Protein AF-A0A2N2YD92-F1 (afdb_monomer)

Structure (mmCIF, N/CA/C/O backbone):
data_AF-A0A2N2YD92-F1
#
_entry.id   AF-A0A2N2YD92-F1
#
loop_
_atom_site.group_PDB
_atom_site.id
_atom_site.type_symb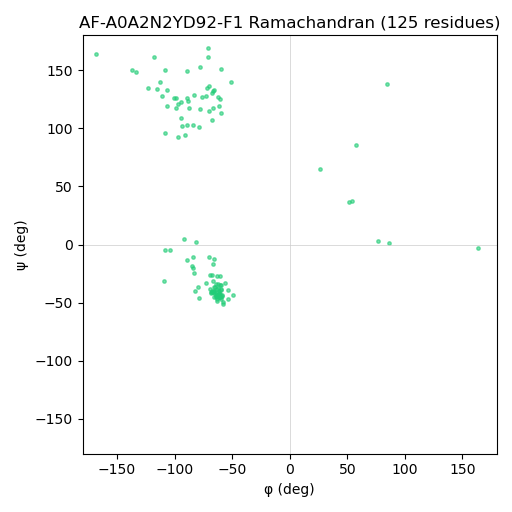ol
_atom_site.label_atom_id
_atom_site.label_alt_id
_atom_site.label_comp_id
_atom_site.label_asym_id
_atom_site.label_entity_id
_atom_site.label_seq_id
_atom_site.pdbx_PDB_ins_code
_atom_site.Cartn_x
_atom_site.Cartn_y
_atom_site.Cartn_z
_atom_site.occupancy
_atom_site.B_iso_or_equiv
_atom_site.auth_seq_id
_atom_site.auth_comp_id
_atom_site.auth_asym_id
_atom_site.auth_atom_id
_atom_site.pdbx_PDB_model_num
ATOM 1 N N . MET A 1 1 ? -28.578 -10.655 23.125 1.00 54.62 1 MET A N 1
ATOM 2 C CA . MET A 1 1 ? -27.164 -10.231 23.158 1.00 54.62 1 MET A CA 1
ATOM 3 C C . MET A 1 1 ? -27.168 -8.733 23.349 1.00 54.62 1 MET A C 1
ATOM 5 O O . MET A 1 1 ? -27.844 -8.057 22.585 1.00 54.62 1 MET A O 1
ATOM 9 N N . GLU A 1 2 ? -26.513 -8.236 24.390 1.00 76.62 2 GLU A N 1
ATOM 10 C CA . GLU A 1 2 ? -26.352 -6.796 24.583 1.00 76.62 2 GLU A CA 1
ATOM 11 C C . GLU A 1 2 ? -25.165 -6.323 23.742 1.00 76.62 2 GLU A C 1
ATOM 13 O O . GLU A 1 2 ? -24.093 -6.925 23.777 1.00 76.62 2 GLU A O 1
ATOM 18 N N . THR A 1 3 ? -25.373 -5.283 22.938 1.00 78.06 3 THR A N 1
ATOM 19 C CA . THR A 1 3 ? -24.343 -4.704 22.070 1.00 78.06 3 THR A CA 1
ATOM 20 C C . THR A 1 3 ? -23.882 -3.376 22.645 1.00 78.06 3 THR A C 1
ATOM 22 O O . THR A 1 3 ? -24.672 -2.440 22.760 1.00 78.06 3 THR A O 1
ATOM 25 N N . LEU A 1 4 ? -22.595 -3.284 22.970 1.00 77.50 4 LEU A N 1
ATOM 26 C CA . LEU A 1 4 ? -21.949 -2.029 23.339 1.00 77.50 4 LEU A CA 1
ATOM 27 C C . LEU A 1 4 ? -21.435 -1.346 22.067 1.00 77.50 4 LEU A C 1
ATOM 29 O O . LEU A 1 4 ? -20.669 -1.939 21.311 1.00 77.50 4 LEU A O 1
ATOM 33 N N . SER A 1 5 ? -21.870 -0.107 21.830 1.00 79.44 5 SER A N 1
ATOM 34 C CA . SER A 1 5 ? -21.432 0.722 20.703 1.00 79.44 5 SER A CA 1
ATOM 35 C C . SER A 1 5 ? -20.503 1.826 21.202 1.00 79.44 5 SER A C 1
ATOM 37 O O . SER A 1 5 ? -20.799 2.488 22.197 1.00 79.44 5 SER A O 1
ATOM 39 N N . ILE A 1 6 ? -19.376 2.022 20.520 1.00 86.06 6 ILE A N 1
ATOM 40 C CA . ILE A 1 6 ? -18.389 3.062 20.819 1.00 86.06 6 ILE A CA 1
ATOM 41 C C . ILE A 1 6 ? -17.979 3.771 19.527 1.00 86.06 6 ILE A C 1
ATOM 43 O O . ILE A 1 6 ? -17.938 3.162 18.460 1.00 86.06 6 ILE A O 1
ATOM 47 N N . GLN A 1 7 ? -17.654 5.060 19.628 1.00 88.50 7 GLN A N 1
ATOM 48 C CA . GLN A 1 7 ? -17.113 5.838 18.513 1.00 88.50 7 GLN A CA 1
ATOM 49 C C . GLN A 1 7 ? -15.686 5.381 18.178 1.00 88.50 7 GLN A C 1
ATOM 51 O O . GLN A 1 7 ? -14.860 5.198 19.080 1.00 88.50 7 GLN A O 1
ATOM 56 N N . LYS A 1 8 ? -15.374 5.232 16.884 1.00 84.88 8 LYS A N 1
ATOM 57 C CA . LYS A 1 8 ? -14.063 4.748 16.419 1.00 84.88 8 LYS A CA 1
ATOM 58 C C . LYS A 1 8 ? -12.933 5.662 16.897 1.00 84.88 8 LYS A C 1
ATOM 60 O O . LYS A 1 8 ? -11.893 5.187 17.342 1.00 84.88 8 LYS A O 1
ATOM 65 N N . GLU A 1 9 ? -13.157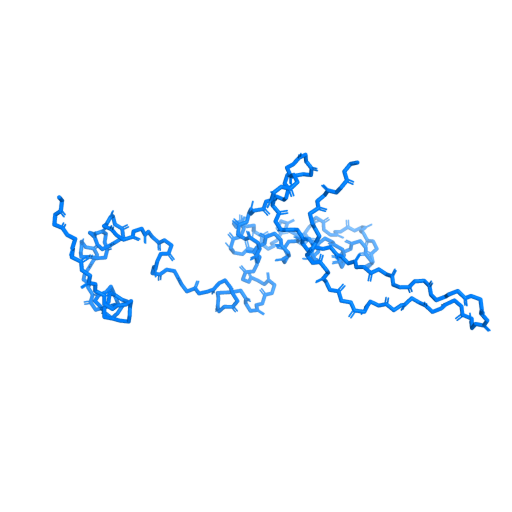 6.970 16.894 1.00 85.38 9 GLU A N 1
ATOM 66 C CA . GLU A 1 9 ? -12.188 7.984 17.314 1.00 85.38 9 GLU A CA 1
ATOM 67 C C . GLU A 1 9 ? -11.857 7.859 18.805 1.00 85.38 9 GLU A C 1
ATOM 69 O O . GLU A 1 9 ? -10.710 8.051 19.210 1.00 85.38 9 GLU A O 1
ATOM 74 N N . ALA A 1 10 ? -12.848 7.513 19.632 1.00 88.12 10 ALA A N 1
ATOM 75 C CA . ALA A 1 10 ? -12.641 7.285 21.057 1.00 88.12 10 ALA A CA 1
ATOM 76 C C . ALA A 1 10 ? -11.807 6.017 21.299 1.00 88.12 10 ALA A C 1
ATOM 78 O O . ALA A 1 10 ? -10.897 6.036 22.128 1.00 88.12 10 ALA A O 1
ATOM 79 N N . ALA A 1 11 ? -12.064 4.949 20.536 1.00 86.12 11 ALA A N 1
ATOM 80 C CA . ALA A 1 11 ? -11.278 3.720 20.599 1.00 86.12 11 ALA A CA 1
ATOM 81 C C . ALA A 1 11 ? -9.817 3.953 20.171 1.00 86.12 11 ALA A C 1
ATOM 83 O O . ALA A 1 11 ? -8.901 3.507 20.861 1.00 86.12 11 ALA A O 1
ATOM 84 N N . VAL A 1 12 ? -9.585 4.702 19.085 1.00 86.75 12 VAL A N 1
ATOM 85 C CA . VAL A 1 12 ? -8.230 5.046 18.615 1.00 86.75 12 VAL A CA 1
ATOM 86 C C . VAL A 1 12 ? -7.484 5.884 19.655 1.00 86.75 12 VAL A C 1
ATOM 88 O O . VAL A 1 12 ? -6.367 5.535 20.027 1.00 86.75 12 VAL A O 1
ATOM 91 N N . LYS A 1 13 ? -8.116 6.925 20.216 1.00 89.38 13 LYS A N 1
ATOM 92 C CA . LYS A 1 13 ? -7.510 7.728 21.295 1.00 89.38 13 LYS A CA 1
ATOM 93 C C . LYS A 1 13 ? -7.182 6.891 22.532 1.00 89.38 13 LYS A C 1
ATOM 95 O O . LYS A 1 13 ? -6.160 7.127 23.176 1.00 89.38 13 LYS A O 1
ATOM 100 N N . ALA A 1 14 ? -8.034 5.930 22.888 1.00 88.62 14 ALA A N 1
ATOM 101 C CA . ALA A 1 14 ? -7.767 5.022 23.998 1.00 88.62 14 ALA A CA 1
ATOM 102 C C . ALA A 1 14 ? -6.559 4.118 23.708 1.00 88.62 14 ALA A C 1
ATOM 104 O O . ALA A 1 14 ? -5.723 3.935 24.590 1.00 88.62 14 ALA A O 1
ATOM 105 N N . HIS A 1 15 ? -6.430 3.605 22.478 1.00 88.75 15 HIS A N 1
ATOM 106 C CA . HIS A 1 15 ? -5.282 2.794 22.062 1.00 88.75 15 HIS A CA 1
ATOM 107 C C . HIS A 1 15 ? -3.979 3.595 22.085 1.00 88.75 15 HIS A C 1
ATOM 109 O O . HIS A 1 15 ? -3.006 3.133 22.676 1.00 88.75 15 HIS A O 1
ATOM 115 N N . GLU A 1 16 ? -3.964 4.822 21.558 1.00 86.81 16 GLU A N 1
ATOM 116 C CA . GLU A 1 16 ? -2.764 5.672 21.551 1.00 86.81 16 GLU A CA 1
ATOM 117 C C . GLU A 1 16 ? -2.255 6.001 22.964 1.00 86.81 16 GLU A C 1
ATOM 119 O O . GLU A 1 16 ? -1.048 5.938 23.209 1.00 86.81 16 GLU A O 1
ATOM 124 N N . ASN A 1 17 ? -3.167 6.275 23.905 1.00 89.94 17 ASN A N 1
ATOM 125 C CA . ASN A 1 17 ? -2.839 6.623 25.294 1.00 89.94 17 ASN A CA 1
ATOM 126 C C . ASN A 1 17 ? -2.607 5.406 26.214 1.00 89.94 17 ASN A C 1
ATOM 128 O O . ASN A 1 17 ? -2.167 5.564 27.356 1.00 89.94 17 ASN A O 1
ATOM 132 N N . ALA A 1 18 ? -2.918 4.189 25.762 1.00 89.62 18 ALA A N 1
ATOM 133 C CA . ALA A 1 18 ? -2.805 2.986 26.576 1.00 89.62 18 ALA A CA 1
ATOM 134 C C . ALA A 1 18 ? -1.356 2.482 26.713 1.00 89.62 18 ALA A C 1
ATOM 136 O O . ALA A 1 18 ? -0.511 2.616 25.826 1.00 89.62 18 ALA A O 1
ATOM 137 N N . LYS A 1 19 ? -1.086 1.798 27.832 1.00 91.56 19 LYS A N 1
ATOM 138 C CA . LYS A 1 19 ? 0.135 0.994 28.021 1.00 91.56 19 LYS A CA 1
ATOM 139 C C . LYS A 1 19 ? 0.091 -0.267 27.145 1.00 91.56 19 LYS A C 1
ATOM 141 O O . LYS A 1 19 ? -0.961 -0.628 26.627 1.00 91.56 19 LYS A O 1
ATOM 146 N N . THR A 1 20 ? 1.211 -0.983 27.030 1.00 89.19 20 THR A N 1
ATOM 147 C CA . THR A 1 20 ? 1.343 -2.215 26.219 1.00 89.19 20 THR A CA 1
ATOM 148 C C . THR A 1 20 ? 0.240 -3.247 26.471 1.00 89.19 20 THR A C 1
ATOM 150 O O . THR A 1 20 ? -0.321 -3.786 25.521 1.00 89.19 20 THR A O 1
ATOM 153 N N . SER A 1 21 ? -0.125 -3.484 27.734 1.00 88.12 21 SER A N 1
ATOM 154 C CA . SER A 1 21 ? -1.228 -4.382 28.099 1.00 88.12 21 SER A CA 1
ATOM 155 C C . SER A 1 21 ? -2.597 -3.869 27.640 1.00 88.12 21 SER A C 1
ATOM 157 O O . SER A 1 21 ? -3.407 -4.649 27.149 1.00 88.12 21 SER A O 1
ATOM 159 N N . GLY A 1 22 ? -2.845 -2.561 27.747 1.00 90.12 22 GLY A N 1
ATOM 160 C CA . GLY A 1 22 ? -4.089 -1.934 27.296 1.00 90.12 22 GLY A CA 1
ATOM 161 C C . GLY A 1 22 ? -4.230 -1.920 25.773 1.00 90.12 22 GLY A C 1
ATOM 162 O O . GLY A 1 22 ? -5.309 -2.207 25.267 1.00 90.12 22 GLY A O 1
ATOM 163 N N . LYS A 1 23 ? -3.136 -1.685 25.036 1.00 90.00 23 LYS A N 1
ATOM 164 C CA . LYS A 1 23 ? -3.115 -1.798 23.568 1.00 90.00 23 LYS A CA 1
ATOM 165 C C . LYS A 1 23 ? -3.480 -3.205 23.113 1.00 90.00 23 LYS A C 1
ATOM 167 O O . LYS A 1 23 ? -4.347 -3.354 22.262 1.00 90.00 23 LYS A O 1
ATOM 172 N N . LYS A 1 24 ? -2.884 -4.225 23.741 1.00 91.56 24 LYS A N 1
ATOM 173 C CA . LYS A 1 24 ? -3.170 -5.630 23.429 1.00 91.56 24 LYS A CA 1
ATOM 174 C C . LYS A 1 24 ? -4.638 -5.986 23.680 1.00 91.56 24 LYS A C 1
ATOM 176 O O . LYS A 1 24 ? -5.263 -6.573 22.813 1.00 91.56 24 LYS A O 1
ATOM 181 N N . LEU A 1 25 ? -5.211 -5.560 24.810 1.00 91.62 25 LEU A N 1
ATOM 182 C CA . LEU A 1 25 ? -6.638 -5.765 25.093 1.00 91.62 25 LEU A CA 1
ATOM 183 C C . LEU A 1 25 ? -7.541 -5.102 24.047 1.00 91.62 25 LEU A C 1
ATOM 185 O O . LEU A 1 25 ? -8.487 -5.721 23.577 1.00 91.62 25 LEU A O 1
ATOM 189 N N . LEU A 1 26 ? -7.256 -3.855 23.667 1.00 90.38 26 LEU A N 1
ATOM 190 C CA . LEU A 1 26 ? -8.038 -3.151 22.649 1.00 90.38 26 LEU A CA 1
ATOM 191 C C . LEU A 1 26 ? -7.923 -3.837 21.282 1.00 90.38 26 LEU A C 1
ATOM 193 O O . LEU A 1 26 ? -8.934 -4.035 20.614 1.00 90.38 26 LEU A O 1
ATOM 197 N N . GLU A 1 27 ? -6.720 -4.250 20.891 1.00 89.38 27 GLU A N 1
ATOM 198 C CA . GLU A 1 27 ? -6.469 -5.020 19.669 1.00 89.38 27 GLU A CA 1
ATOM 199 C C . GLU A 1 27 ? -7.170 -6.383 19.662 1.00 89.38 27 GLU A C 1
ATOM 201 O O . GLU A 1 27 ? -7.660 -6.795 18.613 1.00 89.38 27 GLU A O 1
ATOM 206 N N . ASP A 1 28 ? -7.242 -7.065 20.806 1.00 90.50 28 ASP A N 1
ATOM 207 C CA . ASP A 1 28 ? -7.935 -8.349 20.948 1.00 90.50 28 ASP A CA 1
ATOM 208 C C . ASP A 1 28 ? -9.468 -8.170 20.902 1.00 90.50 28 ASP A C 1
ATOM 210 O O . ASP A 1 28 ? -10.170 -9.026 20.367 1.00 90.50 28 ASP A O 1
ATOM 214 N N . LEU A 1 29 ? -9.996 -7.047 21.411 1.00 89.31 29 LEU A N 1
ATOM 215 C CA . LEU A 1 29 ? -11.435 -6.739 21.417 1.00 89.31 29 LEU A CA 1
ATOM 216 C C . LEU A 1 29 ? -11.958 -6.241 20.064 1.00 89.31 29 LEU A C 1
ATOM 218 O O . LEU A 1 29 ? -13.022 -6.664 19.618 1.00 89.31 29 LEU A O 1
ATOM 222 N N . PHE A 1 30 ? -11.239 -5.314 19.430 1.00 87.25 30 PHE A N 1
ATOM 223 C CA . PHE A 1 30 ? -11.695 -4.625 18.217 1.00 87.25 30 PHE A CA 1
ATOM 224 C C . PHE A 1 30 ? -10.949 -5.065 16.954 1.00 87.25 30 PHE A C 1
ATOM 226 O O . PHE A 1 30 ? -11.285 -4.621 15.858 1.00 87.25 30 PHE A O 1
ATOM 233 N N . GLY A 1 31 ? -9.938 -5.921 17.087 1.00 84.88 31 GLY A N 1
ATOM 234 C CA . GLY A 1 31 ? -9.063 -6.338 16.000 1.00 84.88 31 GLY A CA 1
ATOM 235 C C . GLY A 1 31 ? -7.918 -5.353 15.759 1.00 84.88 31 GLY A C 1
ATOM 236 O O . GLY A 1 31 ? -8.100 -4.137 15.704 1.00 84.88 31 GLY A O 1
ATOM 237 N N . LYS A 1 32 ? -6.715 -5.889 15.526 1.00 83.19 32 LYS A N 1
ATOM 238 C CA . LYS A 1 32 ? -5.502 -5.101 15.234 1.00 83.19 32 LYS A CA 1
ATOM 239 C C . LYS A 1 32 ? -5.671 -4.127 14.070 1.00 83.19 32 LYS A C 1
ATOM 241 O O . LYS A 1 32 ? -5.196 -2.998 14.146 1.00 83.19 32 LYS A O 1
ATOM 246 N N . LYS A 1 33 ? -6.387 -4.545 13.022 1.00 78.44 33 LYS A N 1
ATOM 247 C CA . LYS A 1 33 ? -6.636 -3.735 11.820 1.00 78.44 33 LYS A CA 1
ATOM 248 C C . LYS A 1 33 ? -7.392 -2.436 12.120 1.00 78.44 33 LYS A C 1
ATOM 250 O O . LYS A 1 33 ? -7.202 -1.452 11.423 1.00 78.44 33 LYS A O 1
ATOM 255 N N . THR A 1 34 ? -8.196 -2.400 13.182 1.00 80.19 34 THR A N 1
ATOM 256 C CA . THR A 1 34 ? -9.006 -1.228 13.553 1.00 80.19 34 THR A CA 1
ATOM 257 C C . THR A 1 34 ? -8.158 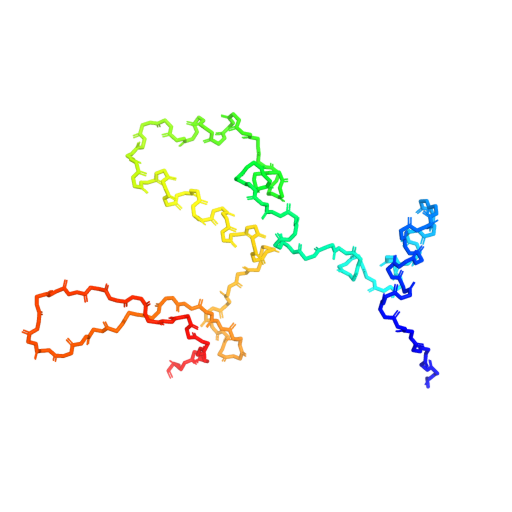-0.053 14.042 1.00 80.19 34 THR A C 1
ATOM 259 O O . THR A 1 34 ? -8.568 1.099 13.898 1.00 80.19 34 THR A O 1
ATOM 262 N N . PHE A 1 35 ? -6.970 -0.340 14.582 1.00 82.38 35 PHE A N 1
ATOM 263 C CA . PHE A 1 35 ? -6.017 0.656 15.088 1.00 82.38 35 PHE A CA 1
ATOM 264 C C . PHE A 1 35 ? -4.829 0.882 14.154 1.00 82.38 35 PHE A C 1
ATOM 266 O O . PHE A 1 35 ? -3.990 1.743 14.418 1.00 82.38 35 PHE A O 1
ATOM 273 N N . GLN A 1 36 ? -4.731 0.113 13.068 1.00 78.62 36 GLN A N 1
ATOM 274 C CA . GLN A 1 36 ? -3.721 0.357 12.053 1.00 78.62 36 GLN A CA 1
ATOM 275 C C . GLN A 1 36 ? -4.091 1.617 11.270 1.00 78.62 36 GLN A C 1
ATOM 277 O O . GLN A 1 36 ? -5.243 1.822 10.887 1.00 78.62 36 GLN A O 1
ATOM 282 N N . LYS A 1 37 ? -3.093 2.479 11.053 1.00 79.00 37 LYS A N 1
ATOM 283 C CA . LYS A 1 37 ? -3.228 3.618 10.140 1.00 79.00 37 LYS A CA 1
ATOM 284 C C . LYS A 1 37 ? -3.549 3.104 8.744 1.00 79.00 37 LYS A C 1
ATOM 286 O O . LYS A 1 37 ? -3.111 2.011 8.402 1.00 79.00 37 LYS A O 1
ATOM 291 N N . ASP A 1 38 ? -4.255 3.901 7.953 1.00 81.44 38 ASP A N 1
ATOM 292 C CA . ASP A 1 38 ? -4.489 3.600 6.541 1.00 81.44 38 ASP A CA 1
ATOM 293 C C . ASP A 1 38 ? -3.162 3.286 5.829 1.00 81.44 38 ASP A C 1
ATOM 295 O O .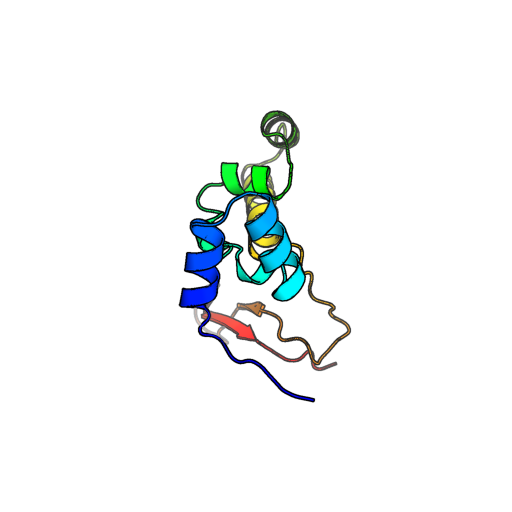 ASP A 1 38 ? -2.140 3.919 6.116 1.00 81.44 38 ASP A O 1
ATOM 299 N N . VAL A 1 39 ? -3.159 2.297 4.935 1.00 81.38 39 VAL A N 1
ATOM 300 C CA . VAL A 1 39 ? -1.955 1.869 4.211 1.00 81.38 39 VAL A CA 1
ATOM 301 C C . VAL A 1 39 ? -1.306 3.028 3.448 1.00 81.38 39 VAL A C 1
ATOM 303 O O . VAL A 1 39 ? -0.080 3.125 3.422 1.00 81.38 39 VAL A O 1
ATOM 306 N N . MET A 1 40 ? -2.102 3.978 2.944 1.00 82.00 40 MET A N 1
ATOM 307 C CA . MET A 1 40 ? -1.606 5.180 2.262 1.00 82.00 40 MET A CA 1
ATOM 308 C C . MET A 1 40 ? -0.863 6.140 3.205 1.00 82.00 40 MET A C 1
ATOM 310 O O . MET A 1 40 ? 0.020 6.883 2.780 1.00 82.00 40 MET A O 1
ATOM 314 N N . GLU A 1 41 ? -1.178 6.120 4.502 1.00 83.56 41 GLU A N 1
ATOM 315 C CA . GLU A 1 41 ? -0.441 6.885 5.514 1.00 83.56 41 GLU A CA 1
ATOM 316 C C . GLU A 1 41 ? 0.827 6.162 5.985 1.00 83.56 41 GLU A C 1
ATOM 318 O O . GLU A 1 41 ? 1.760 6.817 6.461 1.00 83.56 41 GLU A O 1
ATOM 323 N N . ARG A 1 42 ? 0.876 4.827 5.868 1.00 84.31 42 ARG A N 1
ATOM 324 C CA . ARG A 1 42 ? 2.047 4.011 6.235 1.00 84.31 42 ARG A CA 1
ATOM 325 C C . ARG A 1 42 ? 3.101 3.978 5.127 1.00 84.31 42 ARG A C 1
ATOM 327 O O . ARG A 1 42 ? 4.288 4.051 5.427 1.00 84.31 42 ARG A O 1
ATOM 334 N N . VAL A 1 43 ? 2.673 3.887 3.869 1.00 88.81 43 VAL A N 1
ATOM 335 C CA . VAL A 1 43 ? 3.539 3.673 2.704 1.00 88.81 43 VAL A CA 1
ATOM 336 C C . VAL A 1 43 ? 3.630 4.958 1.878 1.00 88.81 43 VAL A C 1
ATOM 338 O O . VAL A 1 43 ? 2.766 5.228 1.048 1.00 88.81 43 VAL A O 1
ATOM 341 N N . LYS A 1 44 ? 4.679 5.765 2.097 1.00 89.75 44 LYS A N 1
ATOM 342 C CA . LYS A 1 44 ? 4.899 7.032 1.359 1.00 89.75 44 LYS A CA 1
ATOM 343 C C . LYS A 1 44 ? 6.072 6.957 0.397 1.00 89.75 44 LYS A C 1
ATOM 345 O O . LYS A 1 44 ? 6.078 7.610 -0.643 1.00 89.75 44 LYS A O 1
ATOM 350 N N . THR A 1 45 ? 7.075 6.166 0.746 1.00 93.00 45 THR A N 1
ATOM 351 C CA . THR A 1 45 ? 8.279 5.975 -0.052 1.00 93.00 45 THR A CA 1
ATOM 352 C C . THR A 1 45 ? 8.404 4.526 -0.493 1.00 93.00 45 THR A C 1
ATOM 354 O O . THR A 1 45 ? 7.832 3.615 0.103 1.00 93.00 45 THR A O 1
ATOM 357 N N . PHE A 1 46 ? 9.224 4.285 -1.515 1.00 91.12 46 PHE A N 1
ATOM 358 C CA . PHE A 1 46 ? 9.549 2.916 -1.902 1.00 91.12 46 PHE A CA 1
ATOM 359 C C . PHE A 1 46 ? 10.300 2.154 -0.790 1.00 91.12 46 PHE A C 1
ATOM 361 O O . PHE A 1 46 ? 10.165 0.942 -0.674 1.00 91.12 46 PHE A O 1
ATOM 368 N N . GLY A 1 47 ? 11.043 2.850 0.078 1.00 92.44 47 GLY A N 1
ATOM 369 C CA . GLY A 1 47 ? 11.644 2.232 1.263 1.00 92.44 47 GLY A CA 1
ATOM 370 C C . GLY A 1 47 ? 10.595 1.701 2.245 1.00 92.44 47 GLY A C 1
ATOM 371 O O . GLY A 1 47 ? 10.765 0.611 2.789 1.00 92.44 47 GLY A O 1
ATOM 372 N N . ASP A 1 48 ? 9.483 2.422 2.415 1.00 91.62 48 ASP A N 1
ATOM 373 C CA . ASP A 1 48 ? 8.361 1.964 3.243 1.00 91.62 48 ASP A CA 1
ATOM 374 C C . ASP A 1 48 ? 7.691 0.725 2.640 1.00 91.62 48 ASP A C 1
ATOM 376 O O . ASP A 1 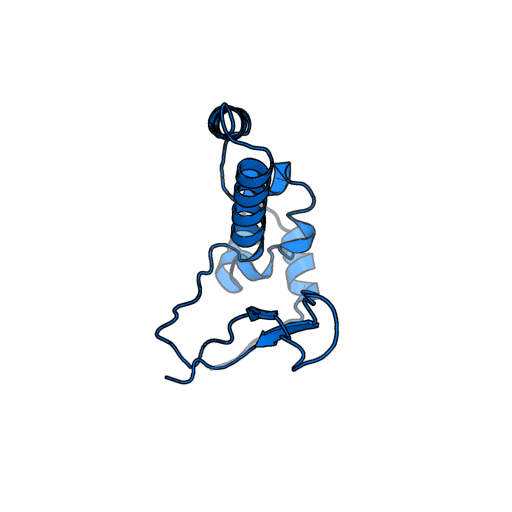48 ? 7.343 -0.186 3.380 1.00 91.62 48 ASP A O 1
ATOM 380 N N . VAL A 1 49 ? 7.584 0.645 1.306 1.00 92.56 49 VAL A N 1
ATOM 381 C CA . VAL A 1 49 ? 7.086 -0.553 0.597 1.00 92.56 49 VAL A CA 1
ATOM 382 C C . VAL A 1 49 ? 7.934 -1.774 0.941 1.00 92.56 49 VAL A C 1
ATOM 384 O O . VAL A 1 49 ? 7.401 -2.819 1.303 1.00 92.56 49 VAL A O 1
ATOM 387 N N . LEU A 1 50 ? 9.261 -1.647 0.842 1.00 94.12 50 LEU A N 1
ATOM 388 C CA . LEU A 1 50 ? 10.170 -2.747 1.159 1.00 94.12 50 LEU A CA 1
ATOM 389 C C . LEU A 1 50 ? 10.050 -3.161 2.627 1.00 94.12 50 LEU A C 1
ATOM 391 O O . LEU A 1 50 ? 10.009 -4.350 2.919 1.00 94.12 50 LEU A O 1
ATOM 395 N N . LYS A 1 51 ? 9.925 -2.195 3.542 1.00 92.38 51 LYS A N 1
ATOM 396 C CA . LYS A 1 51 ? 9.740 -2.459 4.972 1.00 92.38 51 LYS A CA 1
ATOM 397 C C . LYS A 1 51 ? 8.404 -3.140 5.281 1.00 92.38 51 LYS A C 1
ATOM 399 O O . LYS A 1 51 ? 8.380 -4.058 6.091 1.00 92.38 51 LYS A O 1
ATOM 404 N N . GLU A 1 52 ? 7.316 -2.708 4.646 1.00 90.56 52 GLU A N 1
ATOM 405 C CA . GLU A 1 52 ? 5.980 -3.299 4.811 1.00 90.56 52 GLU A CA 1
ATOM 406 C C . GLU A 1 52 ? 5.960 -4.763 4.344 1.00 90.56 52 GLU A C 1
ATOM 408 O O . GLU A 1 52 ? 5.284 -5.599 4.938 1.00 90.56 52 GLU A O 1
ATOM 413 N N . LEU A 1 53 ? 6.741 -5.085 3.307 1.00 90.88 53 LEU A N 1
ATOM 414 C CA . LEU A 1 53 ? 6.878 -6.435 2.753 1.00 90.88 53 LEU A CA 1
ATOM 415 C C . LEU A 1 53 ? 8.027 -7.254 3.371 1.00 90.88 53 LEU A C 1
ATOM 417 O O . LEU A 1 53 ? 8.280 -8.365 2.909 1.00 90.88 53 LEU A O 1
ATOM 421 N N . ASP A 1 54 ? 8.718 -6.721 4.384 1.00 93.00 54 ASP A N 1
ATOM 422 C CA . ASP A 1 54 ? 9.890 -7.335 5.032 1.00 93.00 54 ASP A CA 1
ATOM 423 C C . ASP A 1 54 ? 11.024 -7.713 4.048 1.00 93.00 54 ASP A C 1
ATOM 425 O O . ASP A 1 54 ? 11.698 -8.736 4.164 1.00 93.00 54 ASP A O 1
ATOM 429 N N . ILE A 1 55 ? 11.242 -6.871 3.032 1.00 93.69 55 ILE A N 1
ATOM 430 C CA . ILE A 1 55 ? 12.280 -7.040 2.010 1.00 93.69 55 ILE A CA 1
ATOM 431 C C . ILE A 1 55 ? 13.488 -6.170 2.354 1.00 93.69 55 ILE A C 1
ATOM 433 O O . ILE A 1 55 ? 13.396 -4.949 2.480 1.00 93.69 55 ILE A O 1
ATOM 437 N N . HIS A 1 56 ? 14.668 -6.784 2.427 1.00 94.56 56 HIS A N 1
ATOM 438 C CA . HIS A 1 56 ? 15.907 -6.041 2.628 1.00 94.56 56 HIS A CA 1
ATOM 439 C C . HIS A 1 56 ? 16.312 -5.263 1.365 1.00 94.56 56 HIS A C 1
ATOM 441 O O . HIS A 1 56 ? 16.455 -5.849 0.289 1.00 94.56 56 HIS A O 1
ATOM 447 N N . THR A 1 57 ? 16.574 -3.959 1.502 1.00 91.88 57 THR A N 1
ATOM 448 C CA . THR A 1 57 ? 16.907 -3.064 0.379 1.00 91.88 57 THR A CA 1
ATOM 449 C C . THR A 1 57 ? 18.072 -3.570 -0.462 1.00 91.88 57 THR A C 1
ATOM 451 O O . THR A 1 57 ? 17.936 -3.660 -1.677 1.00 91.88 57 THR A O 1
ATOM 454 N N . GLY A 1 58 ? 19.174 -4.002 0.161 1.00 91.50 58 GLY A N 1
ATOM 455 C CA . GLY A 1 58 ? 20.333 -4.507 -0.584 1.00 91.50 58 GLY A CA 1
ATOM 456 C C . GLY A 1 58 ? 20.031 -5.782 -1.378 1.00 91.50 58 GLY A C 1
ATOM 457 O O . GLY A 1 58 ? 20.537 -5.965 -2.481 1.00 91.50 58 GLY A O 1
ATOM 458 N N . HIS A 1 59 ? 19.154 -6.652 -0.866 1.00 92.50 59 HIS A N 1
ATOM 459 C CA . HIS A 1 59 ? 18.716 -7.838 -1.606 1.00 92.50 59 HIS A CA 1
ATOM 460 C C . HIS A 1 59 ? 17.863 -7.445 -2.817 1.00 92.50 59 HIS A C 1
ATOM 462 O O . HIS A 1 59 ? 18.043 -7.988 -3.908 1.00 92.50 59 HIS A O 1
ATOM 468 N N . PHE A 1 60 ? 16.964 -6.473 -2.643 1.00 94.00 60 PHE A N 1
ATOM 469 C CA . PHE A 1 60 ? 16.160 -5.951 -3.741 1.00 94.00 60 PHE A CA 1
ATOM 470 C C . PHE A 1 60 ? 17.027 -5.291 -4.819 1.00 94.00 60 PHE A C 1
ATOM 472 O O . PHE A 1 60 ? 16.885 -5.638 -5.986 1.00 94.00 60 PHE A O 1
ATOM 479 N N . GLU A 1 61 ? 17.955 -4.408 -4.451 1.00 92.62 61 GLU A N 1
ATOM 480 C CA . GLU A 1 61 ? 18.852 -3.733 -5.398 1.00 92.62 61 GLU A CA 1
ATOM 481 C C . GLU A 1 61 ? 19.722 -4.726 -6.173 1.00 92.62 61 GLU A C 1
ATOM 483 O O . GLU A 1 61 ? 19.809 -4.641 -7.397 1.00 92.62 61 GLU A O 1
ATOM 488 N N . ASN A 1 62 ? 20.267 -5.741 -5.496 1.00 94.62 62 ASN A N 1
ATOM 489 C CA . ASN A 1 62 ? 21.003 -6.818 -6.159 1.00 94.62 62 ASN A CA 1
ATOM 490 C C . ASN A 1 62 ? 20.133 -7.584 -7.163 1.00 94.62 62 ASN A C 1
ATOM 492 O O . ASN A 1 62 ? 20.620 -7.985 -8.218 1.00 94.62 62 ASN A O 1
ATOM 496 N N . SER A 1 63 ? 18.838 -7.754 -6.875 1.00 92.94 63 SER A N 1
ATOM 497 C CA . SER A 1 63 ? 17.906 -8.407 -7.801 1.00 92.94 63 SER A CA 1
ATOM 498 C C . SER A 1 63 ? 17.658 -7.608 -9.085 1.00 92.94 63 SER A C 1
ATOM 500 O O . SER A 1 63 ? 17.132 -8.176 -10.044 1.00 92.94 63 SER A O 1
ATOM 502 N N . LEU A 1 64 ? 18.001 -6.313 -9.103 1.00 93.38 64 LEU A N 1
ATOM 503 C CA . LEU A 1 64 ? 17.833 -5.432 -10.258 1.00 93.38 64 LEU A CA 1
ATOM 504 C C . LEU A 1 64 ? 19.040 -5.430 -11.205 1.00 93.38 64 LEU A C 1
ATOM 506 O O . LEU A 1 64 ? 18.929 -4.929 -12.322 1.00 93.38 64 LEU A O 1
ATOM 510 N N . ILE A 1 65 ? 20.184 -5.976 -10.784 1.00 94.69 65 ILE A N 1
ATOM 511 C CA . ILE A 1 65 ? 21.409 -5.976 -11.590 1.00 94.69 65 ILE A CA 1
ATOM 512 C C . ILE A 1 65 ? 21.182 -6.771 -12.882 1.00 94.69 65 ILE A C 1
ATOM 514 O O . ILE A 1 65 ? 20.778 -7.931 -12.847 1.00 94.69 65 ILE A O 1
ATOM 518 N N . GLY A 1 66 ? 21.483 -6.147 -14.023 1.00 94.25 66 GLY A N 1
ATOM 519 C CA . GLY A 1 66 ? 21.367 -6.764 -15.348 1.00 94.25 66 GLY A CA 1
ATOM 520 C C . GLY A 1 66 ? 19.982 -6.668 -15.993 1.00 94.25 66 GLY A C 1
ATOM 521 O O . GLY A 1 66 ? 19.823 -7.164 -17.104 1.00 94.25 66 GLY A O 1
ATOM 522 N N . LEU A 1 67 ? 19.013 -6.027 -15.334 1.00 95.25 67 LEU A N 1
ATOM 523 C CA . LEU A 1 67 ? 17.694 -5.738 -15.901 1.00 95.25 67 LEU A CA 1
ATOM 524 C C . LEU A 1 67 ? 17.676 -4.401 -16.635 1.00 95.25 67 LEU A C 1
ATOM 526 O O . LEU A 1 67 ? 18.343 -3.447 -16.218 1.00 95.25 67 LEU A O 1
ATOM 530 N N . SER A 1 68 ? 16.841 -4.307 -17.665 1.00 95.75 68 SER A N 1
ATOM 531 C CA . SER A 1 68 ? 16.546 -3.031 -18.312 1.00 95.75 68 SER A CA 1
ATOM 532 C C . SER A 1 68 ? 15.697 -2.124 -17.413 1.00 95.75 68 SER A C 1
ATOM 534 O O . SER A 1 68 ? 15.063 -2.563 -16.447 1.00 95.75 68 SER A O 1
ATOM 536 N N . ASP A 1 69 ? 15.689 -0.824 -17.710 1.00 92.12 69 ASP A N 1
ATOM 537 C CA . ASP A 1 69 ? 14.991 0.174 -16.891 1.00 92.12 69 ASP A CA 1
ATOM 538 C C . ASP A 1 69 ? 13.481 -0.102 -16.779 1.00 92.12 69 ASP A C 1
ATOM 540 O O . ASP A 1 69 ? 12.885 0.111 -15.719 1.00 92.12 69 ASP A O 1
ATOM 544 N N . ASP A 1 70 ? 12.861 -0.625 -17.840 1.00 91.94 70 ASP A N 1
ATOM 545 C CA . ASP A 1 70 ? 11.446 -0.996 -17.854 1.00 91.94 70 ASP A CA 1
ATOM 546 C C . ASP A 1 70 ? 11.149 -2.186 -16.928 1.00 91.94 70 ASP A C 1
ATOM 548 O O . ASP A 1 70 ? 10.184 -2.148 -16.159 1.00 91.94 70 ASP A O 1
ATOM 552 N N . GLU A 1 71 ? 12.015 -3.199 -16.901 1.00 93.38 71 GLU A N 1
ATOM 553 C CA . GLU A 1 71 ? 11.886 -4.341 -15.994 1.00 93.38 71 GLU A CA 1
ATOM 554 C C . GLU A 1 71 ? 12.048 -3.915 -14.530 1.00 93.38 71 GLU A C 1
ATOM 556 O O . GLU A 1 71 ? 11.304 -4.364 -13.649 1.00 93.38 71 GLU A O 1
ATOM 561 N N . GLN A 1 72 ? 12.994 -3.012 -14.255 1.00 93.56 72 GLN A N 1
ATOM 562 C CA . GLN A 1 72 ? 13.189 -2.452 -12.919 1.00 93.56 72 GLN A CA 1
ATOM 563 C C . GLN A 1 72 ? 11.967 -1.642 -12.469 1.00 93.56 72 GLN A C 1
ATOM 565 O O . GLN A 1 72 ? 11.504 -1.799 -11.332 1.00 93.56 72 GLN A O 1
ATOM 570 N N . ALA A 1 73 ? 11.416 -0.803 -13.351 1.00 90.75 73 ALA A N 1
ATOM 571 C CA . ALA A 1 73 ? 10.206 -0.033 -13.082 1.00 90.75 73 ALA A CA 1
ATOM 572 C C . ALA A 1 73 ? 9.006 -0.951 -12.812 1.00 90.75 73 ALA A C 1
ATOM 574 O O . ALA A 1 73 ? 8.294 -0.769 -11.820 1.00 90.75 73 ALA A O 1
ATOM 575 N N . TYR A 1 74 ? 8.827 -1.989 -13.631 1.00 91.19 74 TYR A N 1
ATOM 576 C CA . TYR A 1 74 ? 7.749 -2.957 -13.469 1.00 91.19 74 TYR A CA 1
ATOM 577 C C . TYR A 1 74 ? 7.839 -3.710 -12.135 1.00 91.19 74 TYR A C 1
ATOM 579 O O . TYR A 1 74 ? 6.840 -3.848 -11.424 1.00 91.19 74 TYR A O 1
ATOM 587 N N . ARG A 1 75 ? 9.039 -4.141 -11.723 1.00 94.31 75 ARG A N 1
ATOM 588 C CA . ARG A 1 75 ? 9.237 -4.791 -10.416 1.00 94.31 75 ARG A CA 1
ATOM 589 C C . ARG A 1 75 ? 8.895 -3.870 -9.248 1.00 94.31 75 ARG A C 1
ATOM 591 O O . ARG A 1 75 ? 8.214 -4.308 -8.321 1.00 94.31 75 ARG A O 1
ATOM 598 N N . LYS A 1 76 ? 9.319 -2.602 -9.297 1.00 93.06 76 LYS A N 1
ATOM 599 C CA . LYS A 1 76 ? 8.961 -1.608 -8.271 1.00 93.06 76 LYS A CA 1
ATOM 600 C C . LYS A 1 76 ? 7.445 -1.406 -8.202 1.00 93.06 76 LYS A C 1
ATOM 602 O O . LYS A 1 76 ? 6.882 -1.449 -7.111 1.00 93.06 76 LYS A O 1
ATOM 607 N N . ALA A 1 77 ? 6.782 -1.267 -9.352 1.00 91.44 77 ALA A N 1
ATOM 608 C CA . ALA A 1 77 ? 5.331 -1.105 -9.430 1.00 91.44 77 ALA A CA 1
ATOM 609 C C . ALA A 1 77 ? 4.576 -2.289 -8.802 1.00 91.44 77 ALA A C 1
ATOM 611 O O . ALA A 1 77 ? 3.654 -2.081 -8.015 1.00 91.44 77 ALA A O 1
ATOM 612 N N . LYS A 1 78 ? 5.005 -3.532 -9.068 1.00 90.56 78 LYS A N 1
ATOM 613 C CA . LYS A 1 78 ? 4.398 -4.731 -8.461 1.00 90.56 78 LYS A CA 1
ATOM 614 C C . LYS A 1 78 ? 4.461 -4.719 -6.935 1.00 90.56 78 LYS A C 1
ATOM 616 O O . LYS A 1 78 ? 3.464 -5.037 -6.293 1.00 90.56 78 LYS A O 1
ATOM 621 N N . LEU A 1 79 ? 5.605 -4.346 -6.360 1.00 92.38 79 LEU A N 1
ATOM 622 C CA . LEU A 1 79 ? 5.767 -4.289 -4.904 1.00 92.38 79 LEU A CA 1
ATOM 623 C C . LEU A 1 79 ? 4.913 -3.182 -4.280 1.00 92.38 79 LEU A C 1
ATOM 625 O O . LEU A 1 79 ? 4.288 -3.416 -3.250 1.00 92.38 79 LEU A O 1
ATOM 629 N N . ILE A 1 80 ? 4.828 -2.013 -4.925 1.00 90.62 80 ILE A N 1
ATOM 630 C CA . ILE A 1 80 ? 3.948 -0.922 -4.481 1.00 90.62 80 ILE A CA 1
ATOM 631 C C . ILE A 1 80 ? 2.498 -1.410 -4.422 1.00 90.62 80 ILE A C 1
ATOM 633 O O . ILE A 1 80 ? 1.851 -1.285 -3.387 1.00 90.62 80 ILE A O 1
ATOM 637 N N . VAL A 1 81 ? 2.003 -2.020 -5.504 1.00 88.06 81 VAL A N 1
ATOM 638 C CA . VAL A 1 81 ? 0.629 -2.542 -5.565 1.00 88.06 81 VAL A CA 1
ATOM 639 C C . VAL A 1 81 ? 0.399 -3.621 -4.507 1.00 88.06 81 VAL A C 1
ATOM 641 O O . VAL A 1 81 ? -0.635 -3.622 -3.848 1.00 88.06 81 VAL A O 1
ATOM 644 N N . GLN A 1 82 ? 1.362 -4.520 -4.298 1.00 89.06 82 GLN A N 1
ATOM 645 C CA . GLN A 1 82 ? 1.256 -5.568 -3.283 1.00 89.06 82 GLN A CA 1
ATOM 646 C C . GLN A 1 82 ? 1.179 -5.000 -1.858 1.00 89.06 82 GLN A C 1
ATOM 648 O O . GLN A 1 82 ? 0.363 -5.473 -1.065 1.00 89.06 82 GLN A O 1
ATOM 653 N N . ALA A 1 83 ? 2.004 -3.998 -1.539 1.00 89.75 83 ALA A N 1
ATOM 654 C CA . ALA A 1 83 ? 1.988 -3.338 -0.238 1.00 89.75 83 ALA A CA 1
ATOM 655 C C . ALA A 1 83 ? 0.678 -2.569 -0.018 1.00 89.75 83 ALA A C 1
ATOM 657 O O . ALA A 1 83 ? 0.053 -2.724 1.027 1.00 89.75 83 ALA A O 1
ATOM 658 N N . LEU A 1 84 ? 0.221 -1.808 -1.019 1.00 88.31 84 LEU A N 1
ATOM 659 C CA . LEU A 1 84 ? -1.027 -1.040 -0.943 1.00 88.31 84 LEU A CA 1
ATOM 660 C C . LEU A 1 84 ? -2.277 -1.927 -0.862 1.00 88.31 84 LEU A C 1
ATOM 662 O O . LEU A 1 84 ? -3.245 -1.551 -0.213 1.00 88.31 84 LEU A O 1
ATOM 666 N N . ASN A 1 85 ? -2.251 -3.115 -1.467 1.00 86.38 85 ASN A N 1
ATOM 667 C CA . ASN A 1 85 ? -3.338 -4.089 -1.353 1.00 86.38 85 ASN A CA 1
ATOM 668 C C . ASN A 1 85 ? -3.271 -4.924 -0.064 1.00 86.38 85 ASN A C 1
ATOM 670 O O . ASN A 1 85 ? -4.084 -5.829 0.112 1.00 86.38 85 ASN A O 1
ATOM 674 N N . GLU A 1 86 ? -2.298 -4.676 0.819 1.00 85.12 86 GLU A N 1
ATOM 675 C CA . GLU A 1 86 ? -2.103 -5.410 2.077 1.00 85.12 86 GLU A CA 1
ATOM 676 C C . GLU A 1 86 ? -2.064 -6.943 1.877 1.00 85.12 86 GLU A C 1
ATOM 678 O O . GLU A 1 86 ? -2.578 -7.718 2.687 1.00 85.12 86 GLU A O 1
ATOM 683 N N . GLY A 1 87 ? -1.475 -7.392 0.759 1.00 76.69 87 GLY A N 1
ATOM 684 C CA . GLY A 1 87 ? -1.389 -8.810 0.389 1.00 76.69 87 GLY A CA 1
ATOM 685 C C . GLY A 1 87 ? -2.680 -9.428 -0.165 1.00 76.69 87 GLY A C 1
ATOM 686 O O . GLY A 1 87 ? -2.694 -10.621 -0.474 1.00 76.69 87 GLY A O 1
ATOM 687 N N . TRP A 1 88 ? -3.754 -8.652 -0.330 1.00 82.56 88 TRP A N 1
ATOM 688 C CA . TRP A 1 88 ? -4.954 -9.115 -1.018 1.00 82.56 88 TRP A CA 1
ATOM 689 C C 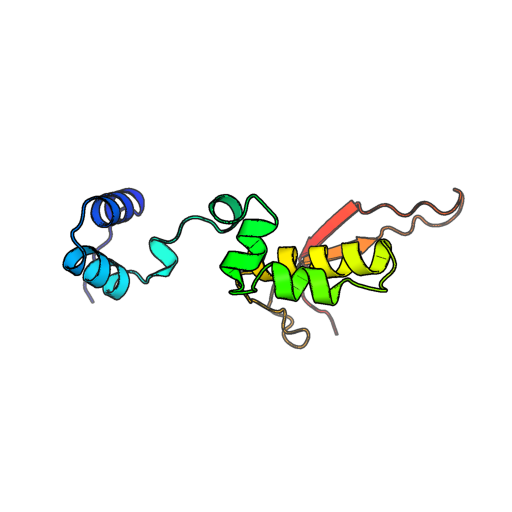. TRP A 1 88 ? -4.659 -9.362 -2.500 1.00 82.56 88 TRP A C 1
ATOM 691 O O . TRP A 1 88 ? -4.071 -8.526 -3.191 1.00 82.56 88 TRP A O 1
ATOM 701 N N . THR A 1 89 ? -5.086 -10.522 -2.995 1.00 78.56 89 THR A N 1
ATOM 702 C CA . THR A 1 89 ? -5.006 -10.879 -4.411 1.00 78.56 89 THR A CA 1
ATOM 703 C C . THR A 1 89 ? -6.404 -11.221 -4.917 1.00 78.56 89 THR A C 1
ATOM 705 O O . THR A 1 89 ? -7.147 -11.917 -4.222 1.00 78.56 89 THR A O 1
ATOM 708 N N . PRO A 1 90 ? -6.798 -10.715 -6.097 1.00 73.75 90 PRO A N 1
ATOM 709 C CA . PRO A 1 90 ? -8.118 -10.981 -6.641 1.00 73.75 90 PRO A CA 1
ATOM 710 C C . PRO A 1 90 ? -8.253 -12.456 -7.027 1.00 73.75 90 PRO A C 1
ATOM 712 O O . PRO A 1 90 ? -7.431 -12.985 -7.777 1.00 73.75 90 PRO A O 1
ATOM 715 N N . ASP A 1 91 ? -9.333 -13.096 -6.584 1.00 81.06 91 ASP A N 1
ATOM 716 C CA . ASP A 1 91 ? -9.721 -14.413 -7.084 1.00 81.06 91 ASP A CA 1
ATOM 717 C C . ASP A 1 91 ? -10.524 -14.234 -8.372 1.00 81.06 91 ASP A C 1
ATOM 719 O O . ASP A 1 91 ? -11.694 -13.857 -8.339 1.00 81.06 91 ASP A O 1
ATOM 723 N N . TRP A 1 92 ? -9.914 -14.474 -9.529 1.00 77.75 92 TRP A N 1
ATOM 724 C CA . TRP A 1 92 ? -10.575 -14.294 -10.825 1.00 77.75 92 TRP A CA 1
ATOM 725 C C . TRP A 1 92 ? -11.736 -15.261 -11.082 1.00 77.75 92 TRP A C 1
ATOM 727 O O . TRP A 1 92 ? -12.518 -15.015 -11.998 1.00 77.75 92 TRP A O 1
ATOM 737 N N . THR A 1 93 ? -11.886 -16.307 -10.267 1.00 82.12 93 THR A N 1
ATOM 738 C CA . THR A 1 93 ? -13.021 -17.239 -10.340 1.00 82.12 93 THR A CA 1
ATOM 739 C C . THR A 1 93 ? -14.245 -16.741 -9.568 1.00 82.12 93 THR A C 1
ATOM 741 O O . THR A 1 93 ? -15.365 -17.165 -9.846 1.00 82.12 93 THR A O 1
ATOM 744 N N . ASP A 1 94 ? -14.063 -15.787 -8.650 1.00 80.31 94 ASP A N 1
ATOM 745 C CA . ASP A 1 94 ? -15.139 -15.213 -7.846 1.00 80.31 94 ASP A CA 1
ATOM 746 C C . ASP A 1 94 ? -15.701 -13.938 -8.496 1.00 80.31 94 ASP A C 1
ATOM 748 O O . ASP A 1 94 ? -15.133 -12.842 -8.397 1.00 80.31 94 ASP A O 1
ATOM 752 N N . SER A 1 95 ? -16.862 -14.058 -9.142 1.00 77.94 95 SER A N 1
ATOM 753 C CA . SER A 1 95 ? -17.573 -12.938 -9.769 1.00 77.94 95 SER A CA 1
ATOM 754 C C . SER A 1 95 ? -18.186 -11.945 -8.774 1.00 77.94 95 SER A C 1
ATOM 756 O O . SER A 1 95 ? -18.656 -10.887 -9.192 1.00 77.94 95 SER A O 1
ATOM 758 N N . SER A 1 96 ? -18.230 -12.264 -7.477 1.00 76.88 96 SER A N 1
ATOM 759 C CA . SER A 1 96 ? -18.799 -11.394 -6.440 1.00 76.88 96 SER A CA 1
ATOM 760 C C . SER A 1 96 ? -17.809 -10.345 -5.919 1.00 76.88 96 SER A C 1
ATOM 762 O O . SER A 1 96 ? -18.233 -9.307 -5.407 1.00 76.88 96 SER A O 1
ATOM 764 N N . GLN A 1 97 ? -16.506 -10.570 -6.106 1.00 77.06 97 GLN A N 1
ATOM 765 C CA . GLN A 1 97 ? -15.459 -9.632 -5.707 1.00 77.06 97 GLN A CA 1
ATOM 766 C C . GLN A 1 97 ? -15.365 -8.455 -6.681 1.00 77.06 97 GLN A C 1
ATOM 768 O O . GLN A 1 97 ? -15.188 -8.641 -7.887 1.00 77.06 97 GLN A O 1
ATOM 773 N N . GLY A 1 98 ? -15.423 -7.237 -6.139 1.00 70.06 98 GLY A N 1
ATOM 774 C CA . GLY A 1 98 ? -15.099 -6.021 -6.879 1.00 70.06 98 GLY A CA 1
ATOM 775 C C . GLY A 1 98 ? -13.600 -5.961 -7.162 1.00 70.06 98 GLY A C 1
ATOM 776 O O . GLY A 1 98 ? -12.799 -5.892 -6.233 1.00 70.06 98 GLY A O 1
ATOM 777 N N . LYS A 1 99 ? -13.223 -6.025 -8.439 1.00 73.38 99 LYS A N 1
ATOM 778 C CA . LYS A 1 99 ? -11.828 -5.993 -8.893 1.00 73.38 99 LYS A CA 1
ATOM 779 C C . LYS A 1 99 ? -11.617 -4.736 -9.715 1.00 73.38 99 LYS A C 1
ATOM 781 O O . L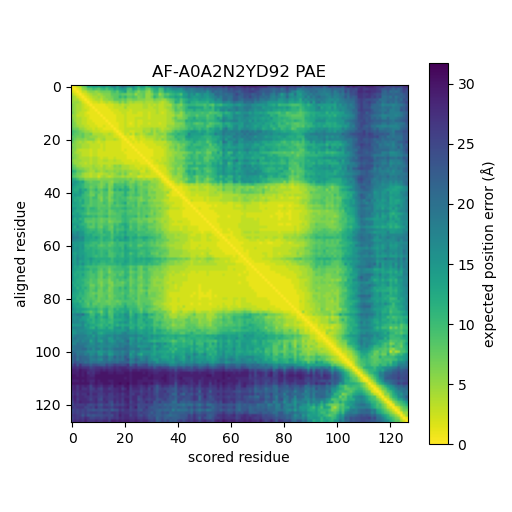YS A 1 99 ? -12.415 -4.456 -10.605 1.00 73.38 99 LYS A O 1
ATOM 786 N N . TYR A 1 100 ? -10.530 -4.031 -9.444 1.00 68.69 100 TYR A N 1
ATOM 787 C CA . TYR A 1 100 ? -10.101 -2.890 -10.236 1.00 68.69 100 TYR A CA 1
ATOM 788 C C . TYR A 1 100 ? -8.988 -3.349 -11.168 1.00 68.69 100 TYR A C 1
ATOM 790 O O . TYR A 1 100 ? -8.001 -3.938 -10.728 1.00 68.69 100 TYR A O 1
ATOM 798 N N . TYR A 1 101 ? -9.163 -3.107 -12.458 1.00 66.56 101 TYR A N 1
ATOM 799 C CA . TYR A 1 101 ? -8.154 -3.376 -13.470 1.00 66.56 101 TYR A CA 1
ATOM 800 C C . TYR A 1 101 ? -8.095 -2.192 -14.437 1.00 66.56 101 TYR A C 1
ATOM 802 O O . TYR A 1 101 ? -9.105 -1.499 -14.605 1.00 66.56 101 TYR A O 1
ATOM 810 N N . PRO A 1 102 ? -6.925 -1.920 -15.038 1.00 60.91 102 PRO A N 1
ATOM 811 C CA . PRO A 1 102 ? -6.811 -0.861 -16.025 1.00 60.91 102 PRO A CA 1
ATOM 812 C C . PRO A 1 102 ? -7.719 -1.188 -17.213 1.00 60.91 102 PRO A C 1
ATOM 814 O O . PRO A 1 102 ? -7.565 -2.230 -17.855 1.00 60.91 102 PRO A O 1
ATOM 817 N N . TRP A 1 103 ? -8.689 -0.312 -17.474 1.00 60.34 103 TRP A N 1
ATOM 818 C CA . TRP A 1 103 ? -9.489 -0.357 -18.689 1.00 60.34 103 TRP A CA 1
ATOM 819 C C . TRP A 1 103 ? -8.853 0.573 -19.717 1.00 60.34 103 TRP A C 1
ATOM 821 O O . TRP A 1 103 ? -8.665 1.761 -19.459 1.00 60.34 103 TRP A O 1
ATOM 831 N N . PHE A 1 104 ? -8.513 0.022 -20.877 1.00 61.28 104 PHE A N 1
ATOM 832 C CA . PHE A 1 104 ? -7.998 0.800 -21.995 1.00 61.28 104 PHE A CA 1
ATOM 833 C C . PHE A 1 104 ? -9.152 1.057 -22.954 1.00 61.28 104 PHE A C 1
ATOM 835 O O . PHE A 1 104 ? -9.728 0.107 -23.490 1.00 61.28 104 PHE A O 1
ATOM 842 N N . ASN A 1 105 ? -9.506 2.328 -23.147 1.00 61.28 105 ASN A N 1
ATOM 843 C CA . ASN A 1 105 ? -10.446 2.687 -24.195 1.00 6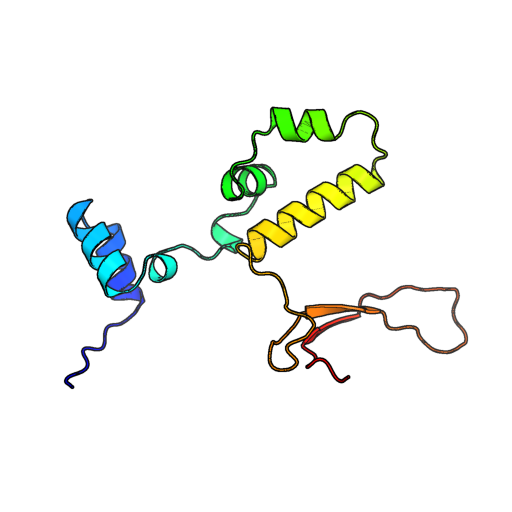1.28 105 ASN A CA 1
ATOM 844 C C . ASN A 1 105 ? -9.699 2.678 -25.533 1.00 61.28 105 ASN A C 1
ATOM 846 O O . ASN A 1 105 ? -8.736 3.420 -25.726 1.00 61.28 105 ASN A O 1
ATOM 850 N N . MET A 1 106 ? -10.112 1.789 -26.429 1.00 58.28 106 MET A N 1
ATOM 851 C CA . MET A 1 106 ? -9.606 1.737 -27.795 1.00 58.28 106 MET A CA 1
ATOM 852 C C . MET A 1 106 ? -10.628 2.489 -28.640 1.00 58.28 106 MET A C 1
ATOM 854 O O . MET A 1 106 ? -11.631 1.902 -29.036 1.00 58.28 106 MET A O 1
ATOM 858 N N . ASP A 1 107 ? -10.425 3.792 -28.845 1.00 56.59 107 ASP A N 1
ATOM 859 C CA . ASP A 1 107 ? -11.343 4.572 -29.676 1.00 56.59 107 ASP A CA 1
ATOM 860 C C . ASP A 1 107 ? -11.363 4.006 -31.104 1.00 56.59 107 ASP A C 1
ATOM 862 O O . ASP A 1 107 ? -10.329 3.866 -31.769 1.00 56.59 107 ASP A O 1
ATOM 866 N N . ASP A 1 108 ? -12.566 3.674 -31.569 1.00 60.28 108 ASP A N 1
ATOM 867 C CA . ASP A 1 108 ? -12.802 3.150 -32.903 1.00 60.28 108 ASP A CA 1
ATOM 868 C C . ASP A 1 108 ? -12.500 4.224 -33.960 1.00 60.28 108 ASP A C 1
ATOM 870 O O . ASP A 1 108 ? -13.188 5.235 -34.094 1.00 60.28 108 ASP A O 1
ATOM 874 N N . SER A 1 109 ? -11.510 3.926 -34.805 1.00 56.84 109 SER A N 1
ATOM 875 C CA . SER A 1 109 ? -11.360 4.435 -36.175 1.00 56.84 109 SER A CA 1
ATOM 876 C C . SER A 1 109 ? -11.300 5.962 -36.363 1.00 56.84 109 SER A C 1
ATOM 878 O O . SER A 1 109 ? -12.303 6.570 -36.717 1.00 56.84 109 SER A O 1
ATOM 880 N N . SER A 1 110 ? -10.105 6.574 -36.237 1.00 54.72 110 SER A N 1
ATOM 881 C CA . SER A 1 110 ? -9.578 7.644 -37.143 1.00 54.72 110 SER A CA 1
ATOM 882 C C . SER A 1 110 ? -8.386 8.468 -36.605 1.00 54.72 110 SER A C 1
ATOM 884 O O . SER A 1 110 ? -7.835 9.272 -37.356 1.00 54.72 110 SER A O 1
ATOM 886 N N . ALA A 1 111 ? -7.920 8.261 -35.369 1.00 53.38 111 ALA A N 1
ATOM 887 C CA . ALA A 1 111 ? -6.754 8.964 -34.807 1.00 53.38 111 ALA A CA 1
ATOM 888 C C . ALA A 1 111 ? -5.525 8.034 -34.660 1.00 53.38 111 ALA A C 1
ATOM 890 O O . ALA A 1 111 ? -5.695 6.827 -34.480 1.00 53.38 111 ALA A O 1
ATOM 891 N N . PRO A 1 112 ? -4.278 8.545 -34.750 1.00 51.44 112 PRO A N 1
ATOM 892 C CA . PRO A 1 112 ? -3.083 7.711 -34.669 1.00 51.44 112 PRO A CA 1
ATOM 893 C C . PRO A 1 112 ? -2.930 7.135 -33.255 1.00 51.44 112 PRO A C 1
ATOM 895 O O . PRO A 1 112 ? -2.586 7.861 -32.332 1.00 51.44 112 PRO A O 1
ATOM 898 N N . SER A 1 113 ? -3.192 5.831 -33.118 1.00 54.53 113 SER A N 1
ATOM 899 C CA . SER A 1 113 ? -2.781 4.917 -32.034 1.00 54.53 113 SER A CA 1
ATOM 900 C C . SER A 1 113 ? -2.519 5.579 -30.668 1.00 54.53 113 SER A C 1
ATOM 902 O O . SER A 1 113 ? -1.384 5.606 -30.195 1.00 54.53 113 SER A O 1
ATOM 904 N N . GLY A 1 114 ? -3.553 6.142 -30.041 1.00 50.00 114 GLY A N 1
ATOM 905 C CA . GLY A 1 114 ? -3.466 6.693 -28.688 1.00 50.00 114 GLY A CA 1
ATOM 906 C C . GLY A 1 114 ? -3.960 5.679 -27.661 1.00 50.00 114 GLY A C 1
ATOM 907 O O . GLY A 1 114 ? -5.107 5.255 -27.735 1.00 50.00 114 GLY A O 1
ATOM 908 N N . PHE A 1 115 ? -3.116 5.295 -26.700 1.00 50.12 115 PHE A N 1
ATOM 909 C CA . PHE A 1 115 ? -3.560 4.570 -25.508 1.00 50.12 115 PHE A CA 1
ATOM 910 C C . PHE A 1 115 ? -3.985 5.591 -24.446 1.00 50.12 115 PHE A C 1
ATOM 912 O O . PHE A 1 115 ? -3.154 6.375 -23.990 1.00 50.12 115 PHE A O 1
ATOM 919 N N . SER A 1 116 ? -5.260 5.574 -24.052 1.00 52.41 116 SER A N 1
ATOM 920 C CA . SER A 1 116 ? -5.787 6.346 -22.921 1.00 52.41 116 SER A CA 1
ATOM 921 C C . SER A 1 116 ? -6.176 5.391 -21.793 1.00 52.41 116 SER A C 1
ATOM 923 O O . SER A 1 116 ? -6.894 4.411 -22.009 1.00 52.41 116 SER A O 1
ATOM 925 N N . CYS A 1 117 ? -5.668 5.646 -20.588 1.00 46.84 117 CYS A N 1
ATOM 926 C CA . CYS A 1 117 ? -6.151 5.016 -19.365 1.00 46.84 117 CYS A CA 1
ATOM 927 C C . CYS A 1 117 ? -7.258 5.902 -18.783 1.00 46.84 117 CYS A C 1
ATOM 929 O O . CYS A 1 117 ? -6.971 6.871 -18.083 1.00 46.84 117 CYS A O 1
ATOM 931 N N . ASP A 1 118 ? -8.508 5.590 -19.124 1.00 49.62 118 ASP A N 1
ATOM 932 C CA . ASP A 1 118 ? -9.663 6.424 -18.772 1.00 49.62 118 ASP A CA 1
ATOM 933 C C . ASP A 1 118 ? -10.145 6.222 -17.327 1.00 49.62 118 ASP A C 1
ATOM 935 O O . ASP A 1 118 ? -10.538 7.194 -16.688 1.00 49.62 118 ASP A O 1
ATOM 939 N N . ASP A 1 119 ? -10.097 4.998 -16.779 1.00 47.97 119 ASP A N 1
ATOM 940 C CA . ASP A 1 119 ? -10.459 4.740 -15.376 1.00 47.97 119 ASP A CA 1
ATOM 941 C C . ASP A 1 119 ? -10.061 3.322 -14.908 1.00 47.97 119 ASP A C 1
ATOM 943 O O . ASP A 1 119 ? -9.823 2.404 -15.701 1.00 47.97 119 ASP A O 1
ATOM 947 N N . SER A 1 120 ? -10.053 3.116 -13.593 1.00 50.56 120 SER A N 1
ATOM 948 C CA . SER A 1 120 ? -10.083 1.795 -12.963 1.00 50.56 120 SER A CA 1
ATOM 949 C C . SER A 1 120 ? -11.538 1.363 -12.738 1.00 50.56 120 SER A C 1
ATOM 951 O O . SER A 1 120 ? -12.197 1.822 -11.809 1.00 50.56 120 SER A O 1
ATOM 953 N N . ILE A 1 121 ? -12.060 0.462 -13.578 1.00 51.84 121 ILE A N 1
ATOM 954 C CA . ILE A 1 121 ? -13.469 0.038 -13.501 1.00 51.84 121 ILE A CA 1
ATOM 955 C C . ILE A 1 121 ? -13.609 -1.158 -12.555 1.00 51.84 121 ILE A C 1
ATOM 957 O O . ILE A 1 121 ? -12.983 -2.198 -12.754 1.00 51.84 121 ILE A O 1
ATOM 961 N N . CYS A 1 122 ? -14.500 -1.046 -11.568 1.00 48.44 122 CYS A N 1
ATOM 962 C CA . CYS A 1 122 ? -14.972 -2.187 -10.788 1.00 48.44 122 CYS A CA 1
ATOM 963 C C . CYS A 1 122 ? -16.026 -2.961 -11.597 1.00 48.44 122 CYS A C 1
ATOM 965 O O . CYS A 1 122 ? -17.182 -2.540 -11.679 1.00 48.44 122 CYS A O 1
ATOM 967 N N . ARG A 1 123 ? -15.651 -4.088 -12.218 1.00 54.00 123 ARG A N 1
ATOM 968 C CA . ARG A 1 123 ? -16.613 -5.007 -12.859 1.00 54.00 123 ARG A CA 1
ATOM 969 C C . ARG A 1 123 ? -16.681 -6.338 -12.118 1.00 54.00 123 ARG A C 1
ATOM 971 O O . ARG A 1 123 ? -15.662 -6.893 -11.715 1.00 54.00 123 ARG A O 1
ATOM 978 N N . ARG A 1 124 ? -17.899 -6.877 -11.989 1.00 48.69 124 ARG A N 1
ATOM 979 C CA . ARG A 1 124 ? -18.101 -8.299 -11.680 1.00 48.69 124 ARG A CA 1
ATOM 980 C C . ARG A 1 124 ? -17.589 -9.111 -12.864 1.00 48.69 124 ARG A C 1
ATOM 982 O O . ARG A 1 124 ? -17.910 -8.771 -14.001 1.00 48.69 124 ARG A O 1
ATOM 989 N N . ALA A 1 125 ? -16.799 -10.150 -12.603 1.00 43.19 125 ALA A N 1
ATOM 990 C CA . ALA A 1 125 ? -16.367 -11.064 -13.653 1.00 43.19 125 ALA A CA 1
ATOM 991 C C . ALA A 1 125 ? -17.618 -11.686 -14.292 1.00 43.19 125 ALA A C 1
ATOM 993 O O . ALA A 1 125 ? -18.368 -12.394 -13.624 1.00 43.19 125 ALA A O 1
ATOM 994 N N . VAL A 1 126 ? -17.874 -11.359 -15.556 1.00 43.28 126 VAL A N 1
ATOM 995 C CA . VAL A 1 126 ? -18.877 -12.045 -16.369 1.00 43.28 126 VAL A CA 1
ATOM 996 C C . VAL A 1 126 ? -18.093 -13.106 -17.131 1.00 43.28 126 VAL A C 1
ATOM 998 O O . VAL A 1 126 ? -17.237 -12.750 -17.940 1.00 43.28 126 VAL A O 1
ATOM 1001 N N . HIS A 1 127 ? -18.283 -14.376 -16.771 1.00 42.28 127 HIS A N 1
ATOM 1002 C CA . HIS A 1 127 ? -17.912 -15.494 -17.640 1.00 42.28 127 HIS A CA 1
ATOM 1003 C C . HIS A 1 127 ? -18.952 -15.619 -18.750 1.00 42.28 127 HIS A C 1
ATOM 1005 O O . HIS A 1 127 ? -20.156 -15.490 -18.425 1.00 42.28 127 HIS A O 1
#

Foldseek 3Di:
DDDDDDDLVVLLVQLVPDDPVSVVVSCVVVNPVSNDDQLCVQDDDLVSLCVLVVHDPVVLVVVCPPDDPVVNVVVSVVSVVCSNCVNDDDDLVFLVDFDWDFDWDDDPDDDPDDTDRPGGDGGRNDD

Radius of gyration: 21.14 Å; Cα contacts (8 Å, |Δi|>4): 90; chains: 1; bounding box: 49×26×65 Å

pLDDT: mean 79.68, std 15.36, range [42.28, 95.75]

Nearest PDB structures (foldseek):
  1nlx-assembly1_A  TM=2.783E-01  e=6.048E+00  Phleum pratense
  8ieb-assembly1_B  TM=1.985E-01  e=1.514E+00  Homo sapiens

Seco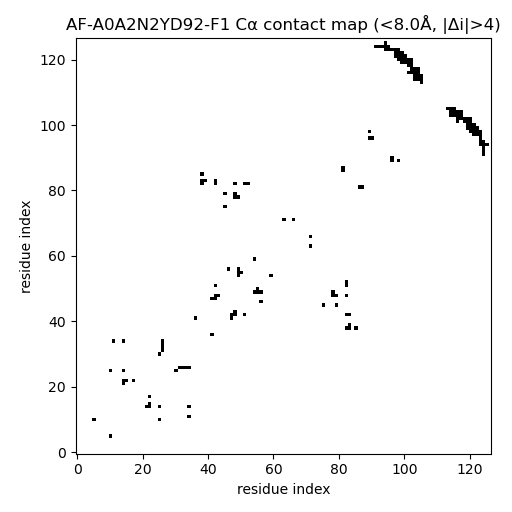ndary structure (DSSP, 8-state):
-------HHHHHHHHHHS-HHHHHHHHHHH-HHHHSPPHHHH--SHHHHHHHTT--HHHHHHHTTT--HHHHHHHHHHHHHHHHTTT----TT-TTS-EEEEEEE---SSSS---EEEEEEEE----

Solvent-accessible surface area (backbone atoms only — not comparable to full-atom values): 8078 Å² total; per-residue (Å²): 134,89,82,89,83,77,59,68,68,58,52,44,54,50,43,73,74,38,53,76,70,51,33,51,52,50,29,71,74,66,38,60,72,73,71,50,75,57,57,74,78,66,44,82,48,74,68,37,30,31,58,74,66,73,46,58,66,70,62,54,56,62,71,44,67,93,56,53,72,67,57,47,51,51,54,52,50,53,46,46,53,42,46,68,45,72,71,66,73,88,58,84,87,47,42,84,52,80,41,73,46,88,41,71,56,76,80,81,85,88,71,88,88,66,89,42,81,79,49,69,51,72,50,59,59,79,128

Mean predicted aligned error: 11.99 Å

Sequence (127 aa):
METLSIQKEAAVKAHENAKTSGKKLLEDLFGKKTFQKDVMERVKTFGDVLKELDIHTGHFENSLIGLSDDEQAYRKAKLIVQALNEGWTPDWTDSSQGKYYPWFNMDDSSAPSGFSCDDSICRRAVH